Protein AF-A0A2W6DZN8-F1 (afdb_monomer)

Radius of gyration: 13.13 Å; Cα contacts (8 Å, |Δi|>4): 51; chains: 1; bounding box: 31×16×34 Å

Secondary structure (DSSP, 8-state):
-HHHHHHHHHHHTTSS-HHHHHHHHHHHHHHHHHHH-TTS--HHHHHHHHTTHHHHHHHHHHHHHHHT-

Foldseek 3Di:
DVVLVVLCVCCVVVLAPNVLSNLVSVVVVVVVCVPPVVVPDDPVVVVVNVVSVVSVVRNVVSNVVSVVD

Solvent-accessible surface area (backbone atoms only — not comparable to full-atom values): 3847 Å² total; per-residue (Å²): 116,68,65,30,54,54,37,41,47,35,19,77,68,64,50,34,55,54,71,44,15,55,50,41,23,53,53,63,47,48,55,53,47,66,70,76,36,64,93,74,62,55,65,66,64,52,52,60,56,63,75,45,52,66,46,51,52,53,42,51,54,33,46,53,56,55,72,74,111

Sequence (69 aa):
MERRVAVRALGAQRVVLPPTAEAEARAVGFRNVLIYEYIDVDDGRVRDNLEHLADFEAFVSQVVVWSAD

Mean predicted aligned error: 4.75 Å

Structure (mmCIF, N/CA/C/O backbone):
data_AF-A0A2W6DZN8-F1
#
_entry.id   AF-A0A2W6DZN8-F1
#
loop_
_atom_site.group_PDB
_atom_site.id
_atom_site.type_symbol
_atom_site.label_atom_id
_atom_site.label_alt_id
_atom_site.label_comp_id
_atom_site.label_asym_id
_atom_site.label_entity_id
_atom_site.label_seq_id
_atom_site.pdbx_PDB_ins_code
_atom_site.Cartn_x
_atom_site.Cartn_y
_atom_site.Cartn_z
_atom_site.occupancy
_atom_site.B_iso_or_equiv
_atom_site.auth_seq_id
_atom_site.auth_comp_id
_atom_site.auth_asym_id
_atom_site.auth_atom_id
_atom_site.pdbx_PDB_model_num
ATOM 1 N N . MET A 1 1 ? 12.287 7.548 -0.102 1.00 59.19 1 MET A N 1
ATOM 2 C CA . MET A 1 1 ? 12.519 6.809 1.162 1.00 59.19 1 MET A CA 1
ATOM 3 C C . MET A 1 1 ? 11.444 7.109 2.209 1.00 59.19 1 MET A C 1
ATOM 5 O O . MET A 1 1 ? 10.812 6.169 2.671 1.00 59.19 1 MET A O 1
ATOM 9 N N . GLU A 1 2 ? 11.161 8.382 2.510 1.00 81.12 2 GLU A N 1
ATOM 10 C CA . GLU A 1 2 ? 10.199 8.799 3.556 1.00 81.12 2 GLU A CA 1
ATOM 11 C C . GLU A 1 2 ? 8.789 8.203 3.430 1.00 81.12 2 GLU A C 1
ATOM 13 O O . GLU A 1 2 ? 8.244 7.713 4.412 1.00 81.12 2 GLU A O 1
ATOM 18 N N . ARG A 1 3 ? 8.210 8.161 2.222 1.00 83.25 3 ARG A N 1
ATOM 19 C CA . ARG A 1 3 ? 6.840 7.646 2.022 1.00 83.25 3 ARG A CA 1
ATOM 20 C C . ARG A 1 3 ? 6.667 6.180 2.436 1.00 83.25 3 ARG A C 1
ATOM 22 O O . ARG A 1 3 ? 5.640 5.837 3.000 1.00 83.25 3 ARG A O 1
ATOM 29 N N . ARG A 1 4 ? 7.682 5.328 2.234 1.00 90.00 4 ARG A N 1
ATOM 30 C CA . ARG A 1 4 ? 7.630 3.918 2.675 1.00 90.00 4 ARG A CA 1
ATOM 31 C C . ARG A 1 4 ? 7.565 3.807 4.196 1.00 90.00 4 ARG A C 1
ATOM 33 O O . ARG A 1 4 ? 6.846 2.971 4.728 1.00 90.00 4 ARG A O 1
ATOM 40 N N . VAL A 1 5 ? 8.338 4.648 4.881 1.00 91.62 5 VAL A N 1
ATOM 41 C CA . VAL A 1 5 ? 8.378 4.696 6.346 1.00 91.62 5 VAL A CA 1
ATOM 42 C C . VAL A 1 5 ? 7.042 5.194 6.886 1.00 91.62 5 VAL A C 1
ATOM 44 O O . VAL A 1 5 ? 6.503 4.582 7.801 1.00 91.62 5 VAL A O 1
ATOM 47 N N . ALA A 1 6 ? 6.478 6.237 6.272 1.00 92.38 6 ALA A N 1
ATOM 48 C CA . ALA A 1 6 ? 5.164 6.755 6.637 1.00 92.38 6 ALA A CA 1
ATOM 49 C C . ALA A 1 6 ? 4.068 5.685 6.506 1.00 92.38 6 ALA A C 1
ATOM 51 O O . ALA A 1 6 ? 3.328 5.460 7.456 1.00 92.38 6 ALA A O 1
ATOM 52 N N . VAL A 1 7 ? 4.013 4.960 5.382 1.00 92.12 7 VAL A N 1
ATOM 53 C CA . VAL A 1 7 ? 3.012 3.897 5.182 1.00 92.12 7 VAL A CA 1
ATOM 54 C C . VAL A 1 7 ? 3.180 2.762 6.200 1.00 92.12 7 VAL A C 1
ATOM 56 O O . VAL A 1 7 ? 2.199 2.313 6.787 1.00 92.12 7 VAL A O 1
ATOM 59 N N . ARG A 1 8 ? 4.413 2.340 6.505 1.00 94.62 8 ARG A N 1
ATOM 60 C CA . ARG A 1 8 ? 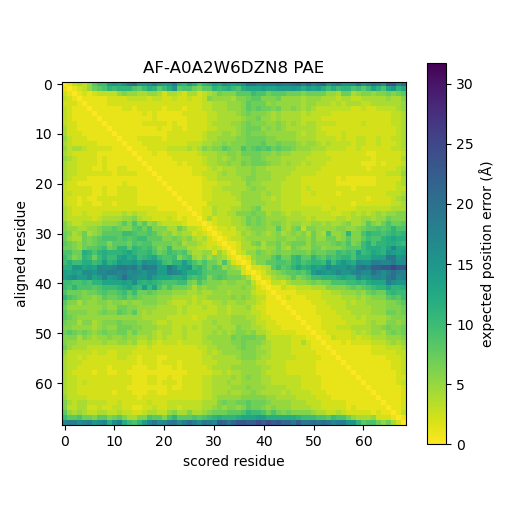4.658 1.337 7.559 1.00 94.62 8 ARG A CA 1
ATOM 61 C C . ARG A 1 8 ? 4.246 1.821 8.949 1.00 94.62 8 ARG A C 1
ATOM 63 O O . ARG A 1 8 ? 3.751 1.027 9.747 1.00 94.62 8 ARG A O 1
ATOM 70 N N . ALA A 1 9 ? 4.413 3.112 9.237 1.00 95.00 9 ALA A N 1
ATOM 71 C CA . ALA A 1 9 ? 3.980 3.696 10.502 1.00 95.00 9 ALA A CA 1
ATOM 72 C C . ALA A 1 9 ? 2.453 3.622 10.682 1.00 95.00 9 ALA A C 1
ATOM 74 O O . ALA A 1 9 ? 2.002 3.390 11.801 1.00 95.00 9 ALA A O 1
ATOM 75 N N . LEU A 1 10 ? 1.667 3.715 9.601 1.00 93.75 10 LEU A N 1
ATOM 76 C CA . LEU A 1 10 ? 0.211 3.513 9.654 1.00 93.75 10 LEU A CA 1
ATOM 77 C C . LEU A 1 10 ? -0.154 2.097 10.124 1.00 93.75 10 LEU A C 1
ATOM 79 O O . LEU A 1 10 ? -1.063 1.933 10.936 1.00 93.75 10 LEU A O 1
ATOM 83 N N . GLY A 1 11 ? 0.597 1.082 9.682 1.00 94.69 11 GLY A N 1
ATOM 84 C CA . GLY A 1 11 ? 0.446 -0.293 10.166 1.00 94.69 11 GLY A CA 1
ATOM 85 C C . GLY A 1 11 ? 0.791 -0.440 11.651 1.00 94.69 11 GLY A C 1
ATOM 86 O O . GLY A 1 11 ? 0.061 -1.075 12.410 1.00 94.69 11 GLY A O 1
ATOM 87 N N . ALA A 1 12 ? 1.876 0.202 12.095 1.00 95.06 12 ALA A N 1
ATOM 88 C CA . ALA A 1 12 ? 2.276 0.202 13.504 1.00 95.06 12 ALA A CA 1
ATOM 89 C C . ALA A 1 12 ? 1.248 0.901 14.415 1.00 95.06 12 ALA A C 1
ATOM 91 O O . ALA A 1 12 ? 1.050 0.487 15.556 1.00 95.06 12 ALA A O 1
ATOM 92 N N . GLN A 1 13 ? 0.570 1.930 13.901 1.00 95.00 13 GLN A N 1
ATOM 93 C CA . GLN A 1 13 ? -0.479 2.675 14.601 1.00 95.00 13 GLN A CA 1
ATOM 94 C C . GLN A 1 13 ? -1.876 2.050 14.460 1.00 95.00 13 GLN A C 1
ATOM 96 O O . GLN A 1 13 ? -2.835 2.602 14.989 1.00 95.00 13 GLN A O 1
ATOM 101 N N . ARG A 1 14 ? -1.999 0.893 13.789 1.00 94.00 14 ARG A N 1
ATOM 102 C CA . ARG A 1 14 ? -3.272 0.192 13.528 1.00 94.00 14 ARG A CA 1
ATOM 103 C C . ARG A 1 14 ? -4.298 1.013 12.737 1.00 94.00 14 ARG A C 1
ATOM 105 O O . ARG A 1 14 ? -5.483 0.712 12.794 1.00 94.00 14 ARG A O 1
ATOM 112 N N . VAL A 1 15 ? -3.840 2.006 11.976 1.00 95.81 15 VAL A N 1
ATOM 113 C CA . VAL A 1 15 ? -4.674 2.730 11.001 1.00 95.81 15 VAL A CA 1
ATOM 114 C C . VAL A 1 15 ? -5.028 1.808 9.832 1.00 95.81 15 VAL A C 1
ATOM 116 O O . VAL A 1 15 ? -6.138 1.830 9.318 1.00 95.81 15 VAL A O 1
ATOM 119 N N . VAL A 1 16 ? -4.077 0.959 9.439 1.00 96.62 16 VAL A N 1
ATOM 120 C CA . VAL A 1 16 ? -4.260 -0.117 8.461 1.00 96.62 16 VAL A CA 1
ATOM 121 C C . VAL A 1 16 ? -3.651 -1.410 9.005 1.00 96.62 16 VAL A C 1
ATOM 123 O O . VAL A 1 16 ? -2.833 -1.396 9.929 1.00 96.62 16 VAL A O 1
ATOM 126 N N . LEU A 1 17 ? -4.020 -2.548 8.427 1.00 96.44 17 LEU A N 1
ATOM 127 C CA .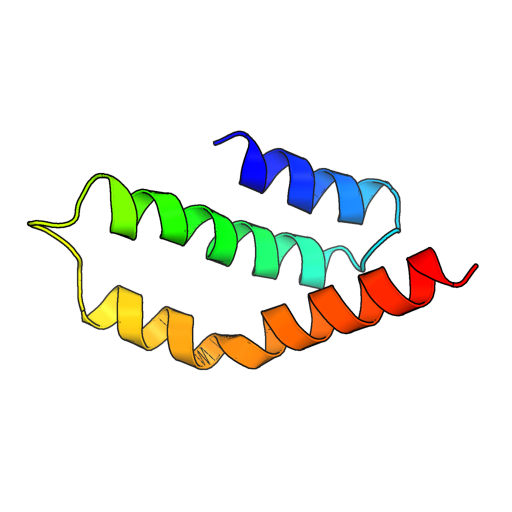 LEU A 1 17 ? -3.447 -3.844 8.755 1.00 96.44 17 LEU A CA 1
ATOM 128 C C . LEU A 1 17 ? -1.962 -3.892 8.343 1.00 96.44 17 LEU A C 1
ATOM 130 O O . LEU A 1 17 ? -1.608 -3.409 7.263 1.00 96.44 17 LEU A O 1
ATOM 134 N N . PRO A 1 18 ? -1.076 -4.524 9.140 1.00 95.12 18 PRO A N 1
ATOM 135 C CA . PRO A 1 18 ? 0.349 -4.607 8.815 1.00 95.12 18 PRO A CA 1
ATOM 136 C C . PRO A 1 18 ? 0.672 -5.184 7.420 1.00 95.12 18 PRO A C 1
ATOM 138 O O . PRO A 1 18 ? 1.539 -4.622 6.751 1.00 95.12 18 PRO A O 1
ATOM 141 N N . PRO A 1 19 ? -0.017 -6.233 6.918 1.00 94.25 19 PRO A N 1
ATOM 142 C CA . PRO A 1 19 ? 0.204 -6.725 5.555 1.00 94.25 19 PRO A CA 1
ATOM 143 C C . PRO A 1 19 ? -0.154 -5.694 4.477 1.00 94.25 19 PRO A C 1
ATOM 145 O O . PRO A 1 19 ? 0.578 -5.555 3.499 1.00 94.25 19 PRO A O 1
ATOM 148 N N . THR A 1 20 ? -1.233 -4.932 4.683 1.00 95.00 20 THR A N 1
ATOM 149 C CA . THR A 1 20 ? -1.672 -3.861 3.777 1.00 95.00 20 THR A CA 1
ATOM 150 C C . THR A 1 20 ? -0.670 -2.705 3.767 1.00 95.00 20 THR A C 1
ATOM 152 O O . THR A 1 20 ? -0.299 -2.225 2.700 1.00 95.00 20 THR A O 1
ATOM 155 N N . ALA A 1 21 ? -0.147 -2.312 4.934 1.00 95.00 21 ALA A N 1
ATOM 156 C CA . ALA A 1 21 ? 0.924 -1.317 5.020 1.00 95.00 21 ALA A CA 1
ATOM 157 C C . ALA A 1 21 ? 2.193 -1.762 4.276 1.00 95.00 21 ALA A C 1
ATOM 159 O O . ALA A 1 21 ? 2.828 -0.963 3.591 1.00 95.00 21 ALA A O 1
ATOM 160 N N . GLU A 1 22 ? 2.584 -3.032 4.395 1.00 93.69 22 GLU A N 1
ATOM 161 C CA . GLU A 1 22 ? 3.788 -3.525 3.724 1.00 93.69 22 GLU A CA 1
ATOM 162 C C . GLU A 1 22 ? 3.602 -3.629 2.204 1.00 93.69 22 GLU A C 1
ATOM 164 O O . GLU A 1 22 ? 4.540 -3.348 1.456 1.00 93.69 22 GLU A O 1
ATOM 169 N N . ALA A 1 23 ? 2.403 -3.989 1.739 1.00 91.62 23 ALA A N 1
ATOM 170 C CA . ALA A 1 23 ? 2.059 -3.981 0.320 1.00 91.62 23 ALA A CA 1
ATOM 171 C C . ALA A 1 23 ? 2.114 -2.567 -0.274 1.00 91.62 23 ALA A C 1
ATOM 173 O O . ALA A 1 23 ? 2.868 -2.319 -1.220 1.00 91.62 23 ALA A O 1
ATOM 174 N N . GLU A 1 24 ? 1.442 -1.610 0.362 1.00 92.69 24 GLU A N 1
ATOM 175 C CA . GLU A 1 24 ? 1.408 -0.224 -0.101 1.00 92.69 24 GLU A CA 1
ATOM 176 C C . GLU A 1 24 ? 2.796 0.445 -0.019 1.00 92.69 24 GLU A C 1
ATOM 178 O O . GLU A 1 24 ? 3.193 1.212 -0.899 1.00 92.69 24 GLU A O 1
ATOM 183 N N . ALA A 1 25 ? 3.623 0.092 0.974 1.00 91.81 25 ALA A N 1
ATOM 184 C CA . ALA A 1 25 ? 5.003 0.572 1.074 1.00 91.81 25 ALA A CA 1
ATOM 185 C C . ALA A 1 25 ? 5.872 0.154 -0.133 1.00 91.81 25 ALA A C 1
ATOM 187 O O . ALA A 1 25 ? 6.793 0.887 -0.526 1.00 91.81 25 ALA A O 1
ATOM 188 N N . ARG A 1 26 ? 5.601 -1.003 -0.753 1.00 87.44 26 ARG A N 1
ATOM 189 C CA . ARG A 1 26 ? 6.274 -1.404 -2.000 1.00 87.44 26 ARG A CA 1
ATOM 190 C C . ARG A 1 26 ? 5.831 -0.506 -3.157 1.00 87.44 26 ARG A C 1
ATOM 192 O O . ARG A 1 26 ? 6.705 0.064 -3.822 1.00 87.44 26 ARG A O 1
ATOM 199 N N . ALA A 1 27 ? 4.523 -0.285 -3.296 1.00 85.69 27 ALA A N 1
ATOM 200 C CA . ALA A 1 27 ? 3.913 0.532 -4.346 1.00 85.69 27 ALA A CA 1
ATOM 201 C C . ALA A 1 27 ? 4.354 2.010 -4.298 1.00 85.69 27 ALA A C 1
ATOM 203 O O . ALA A 1 27 ? 4.905 2.528 -5.272 1.00 85.69 27 ALA A O 1
ATOM 204 N N . VAL A 1 28 ? 4.270 2.695 -3.149 1.00 84.75 28 VAL A N 1
ATOM 205 C CA . VAL A 1 28 ? 4.739 4.101 -3.027 1.00 84.75 28 VAL A CA 1
ATOM 206 C C . VAL A 1 28 ? 6.247 4.252 -3.239 1.00 84.75 28 VAL A C 1
ATOM 208 O O . VAL A 1 28 ? 6.767 5.334 -3.525 1.00 84.75 28 VAL A O 1
ATOM 211 N N . GLY A 1 29 ? 6.977 3.152 -3.081 1.00 78.94 29 GLY A N 1
ATOM 212 C CA . GLY A 1 29 ? 8.379 3.043 -3.427 1.00 78.94 29 GLY A CA 1
ATOM 213 C C . GLY A 1 29 ? 8.650 3.092 -4.925 1.00 78.94 29 GLY A C 1
ATOM 214 O O . GLY A 1 29 ? 9.646 3.691 -5.334 1.00 78.94 29 GLY A O 1
ATOM 215 N N . PHE A 1 30 ? 7.764 2.482 -5.711 1.00 80.00 30 PHE A N 1
ATOM 216 C CA . PHE A 1 30 ? 7.846 2.408 -7.165 1.00 80.00 30 PHE A CA 1
ATOM 217 C C . PHE A 1 30 ? 7.695 3.780 -7.829 1.00 80.00 30 PHE A C 1
ATOM 219 O O . PHE A 1 30 ? 8.403 4.071 -8.786 1.00 80.00 30 PHE A O 1
ATOM 226 N N . ARG A 1 31 ? 6.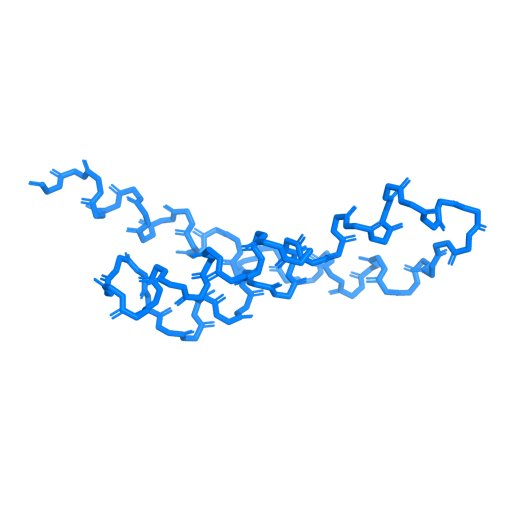915 4.697 -7.235 1.00 75.81 31 ARG A N 1
ATOM 227 C CA . ARG A 1 31 ? 6.856 6.108 -7.668 1.00 75.81 31 ARG A CA 1
ATOM 228 C C . ARG A 1 31 ? 8.242 6.750 -7.827 1.00 75.81 31 ARG A C 1
ATOM 230 O O . ARG A 1 31 ? 8.422 7.586 -8.703 1.00 75.81 31 ARG A O 1
ATOM 237 N N . ASN A 1 32 ? 9.215 6.403 -6.979 1.00 71.12 32 ASN A N 1
ATOM 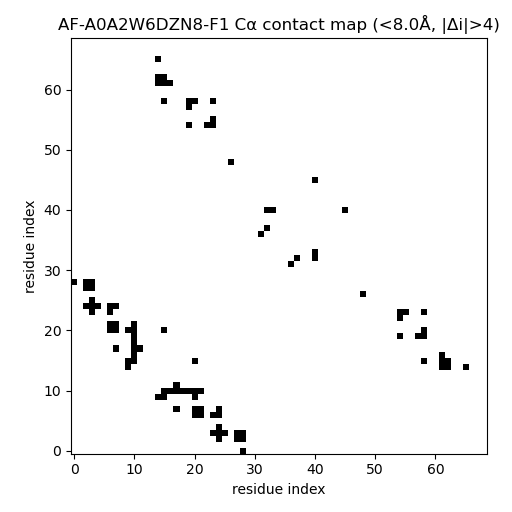238 C CA . ASN A 1 32 ? 10.560 6.982 -7.094 1.00 71.12 32 ASN A CA 1
ATOM 239 C C . ASN A 1 32 ? 11.293 6.475 -8.345 1.00 71.12 32 ASN A C 1
ATOM 241 O O . ASN A 1 32 ? 12.008 7.255 -8.959 1.00 71.12 32 ASN A O 1
ATOM 245 N N . VAL A 1 33 ? 11.064 5.221 -8.743 1.00 70.50 33 VAL A N 1
ATOM 246 C CA . VAL A 1 33 ? 11.609 4.641 -9.982 1.00 70.50 33 VAL A CA 1
ATOM 247 C C . VAL A 1 33 ? 11.024 5.376 -11.186 1.00 70.50 33 VAL A C 1
ATOM 249 O O . VAL A 1 33 ? 11.762 5.890 -12.015 1.00 70.50 33 VAL A O 1
ATOM 252 N N . LEU A 1 34 ? 9.700 5.555 -11.213 1.00 75.25 34 LEU A N 1
ATOM 253 C CA . LEU A 1 34 ? 9.018 6.247 -12.313 1.00 75.25 34 LEU A CA 1
ATOM 254 C C . LEU A 1 34 ? 9.434 7.720 -12.484 1.00 75.25 34 LEU A C 1
ATOM 256 O O . LEU A 1 34 ? 9.321 8.259 -13.578 1.00 75.25 34 LEU A O 1
ATOM 260 N N . ILE A 1 35 ? 9.879 8.390 -11.416 1.00 73.44 35 ILE A N 1
ATOM 261 C CA . ILE A 1 35 ? 10.221 9.823 -11.450 1.00 73.44 35 ILE A CA 1
ATOM 262 C C . ILE A 1 35 ? 11.707 10.065 -11.709 1.00 73.44 35 ILE A C 1
ATOM 264 O O . ILE A 1 35 ? 12.047 11.014 -12.411 1.00 73.44 35 ILE A O 1
ATOM 268 N N . TYR A 1 36 ? 12.592 9.256 -11.124 1.00 68.00 36 TYR A N 1
ATOM 269 C CA . TYR A 1 36 ? 14.035 9.503 -11.187 1.00 68.00 36 TYR A CA 1
ATOM 270 C C . TYR A 1 36 ? 14.756 8.655 -12.235 1.00 68.00 36 TYR A C 1
ATOM 272 O O . TYR A 1 36 ? 15.797 9.078 -12.724 1.00 68.00 36 TYR A O 1
ATOM 280 N N . GLU A 1 37 ? 14.200 7.505 -12.611 1.00 67.25 37 GLU A N 1
ATOM 281 C CA . GLU A 1 37 ? 14.849 6.528 -13.493 1.00 67.25 37 GLU A CA 1
ATOM 282 C C . GLU A 1 37 ? 14.104 6.405 -14.833 1.00 67.25 37 GLU A C 1
ATOM 284 O O . GLU A 1 37 ? 14.182 5.376 -15.482 1.00 67.25 37 GLU A O 1
ATOM 289 N N . TYR A 1 38 ? 13.378 7.446 -15.271 1.00 64.69 38 TYR A N 1
ATOM 290 C CA . TYR A 1 38 ? 12.447 7.391 -16.416 1.00 64.69 38 TYR A CA 1
ATOM 291 C C . TYR A 1 38 ? 13.059 6.925 -17.757 1.00 64.69 38 TYR A C 1
ATOM 293 O O . TYR A 1 38 ? 12.311 6.510 -18.637 1.00 64.69 38 TYR A O 1
ATOM 301 N N . ILE A 1 39 ? 14.387 6.993 -17.927 1.00 70.19 39 ILE A N 1
ATOM 302 C CA . ILE A 1 39 ? 15.106 6.470 -19.107 1.00 70.19 39 ILE A CA 1
ATOM 303 C C . ILE A 1 39 ? 15.309 4.946 -19.028 1.00 70.19 39 ILE A C 1
ATOM 305 O O . ILE A 1 39 ? 15.315 4.286 -20.061 1.00 70.19 39 ILE A O 1
ATOM 309 N N . ASP A 1 40 ? 15.409 4.396 -17.817 1.00 74.81 40 ASP A N 1
ATOM 310 C CA . ASP A 1 40 ? 15.728 2.992 -17.530 1.00 74.81 40 ASP A CA 1
ATOM 311 C C . ASP A 1 40 ? 14.569 2.280 -16.806 1.00 74.81 40 ASP A C 1
ATOM 313 O O . ASP A 1 40 ? 14.772 1.316 -16.062 1.00 74.81 40 ASP A O 1
ATOM 317 N N . VAL A 1 41 ? 13.334 2.765 -16.979 1.00 76.44 41 VAL A N 1
ATOM 318 C CA . VAL A 1 41 ? 12.161 2.112 -16.389 1.00 76.44 41 VAL A CA 1
ATOM 319 C C . VAL A 1 41 ? 12.003 0.725 -17.000 1.00 76.44 41 VAL A C 1
ATOM 321 O O . VAL A 1 41 ? 11.801 0.562 -18.198 1.00 76.44 41 VAL A O 1
ATOM 324 N N . ASP A 1 42 ? 12.061 -0.280 -16.135 1.00 81.69 42 ASP A N 1
ATOM 325 C CA . ASP A 1 42 ? 11.759 -1.664 -16.473 1.00 81.69 42 ASP A CA 1
ATOM 326 C C . ASP A 1 42 ? 10.239 -1.845 -16.644 1.00 81.69 42 ASP A C 1
ATOM 328 O O . ASP A 1 42 ? 9.485 -1.875 -15.665 1.00 81.69 42 ASP A O 1
ATOM 332 N N . ASP A 1 43 ? 9.791 -1.978 -17.894 1.00 81.88 43 ASP A N 1
ATOM 333 C CA . ASP A 1 43 ? 8.389 -2.216 -18.263 1.00 81.88 43 ASP A CA 1
ATOM 334 C C . ASP A 1 43 ? 7.795 -3.481 -17.622 1.00 81.88 43 ASP A C 1
ATOM 336 O O . ASP A 1 43 ? 6.594 -3.530 -17.340 1.00 81.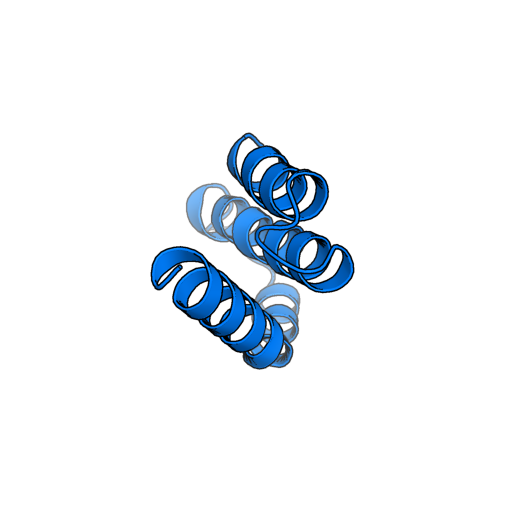88 43 ASP A O 1
ATOM 340 N N . GLY A 1 44 ? 8.613 -4.512 -17.382 1.00 83.88 44 GLY A N 1
ATOM 341 C CA . GLY A 1 44 ? 8.189 -5.719 -16.673 1.00 83.88 44 GLY A CA 1
ATOM 342 C C . GLY A 1 44 ? 7.819 -5.384 -15.236 1.00 83.88 44 GLY A C 1
ATOM 343 O O . GLY A 1 44 ? 6.711 -5.665 -14.789 1.00 83.88 44 GLY A O 1
ATOM 344 N N . ARG A 1 45 ? 8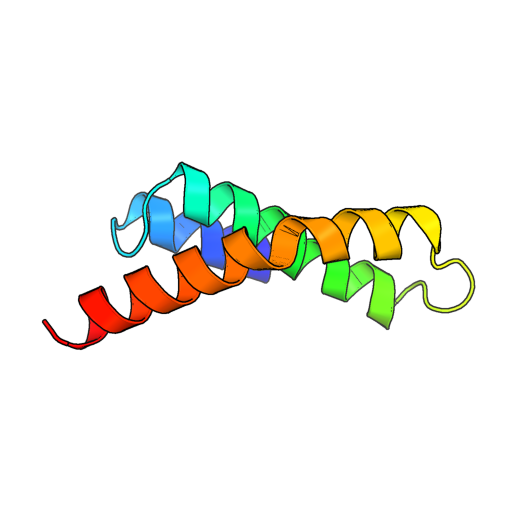.687 -4.636 -14.556 1.00 81.06 45 ARG A N 1
ATOM 345 C CA . ARG A 1 45 ? 8.437 -4.155 -13.193 1.00 81.06 45 ARG A CA 1
ATOM 346 C C . ARG A 1 45 ? 7.244 -3.197 -13.101 1.00 81.06 45 ARG A C 1
ATOM 348 O O . ARG A 1 45 ? 6.580 -3.154 -12.063 1.00 81.06 45 ARG A O 1
ATOM 355 N N . VAL A 1 46 ? 6.961 -2.414 -14.147 1.00 83.50 46 VAL A N 1
ATOM 356 C CA . VAL A 1 46 ? 5.719 -1.620 -14.234 1.00 83.50 46 VAL A CA 1
ATOM 357 C C . VAL A 1 46 ? 4.511 -2.549 -14.282 1.00 83.50 46 VAL A C 1
ATOM 359 O O . VAL A 1 46 ? 3.593 -2.380 -13.481 1.00 83.50 46 VAL A O 1
ATOM 362 N N . ARG A 1 47 ? 4.520 -3.530 -15.192 1.00 84.75 47 ARG A N 1
ATOM 363 C CA . ARG A 1 47 ? 3.413 -4.474 -15.377 1.00 84.75 47 ARG A CA 1
ATOM 364 C C . ARG A 1 47 ? 3.124 -5.265 -14.105 1.00 84.75 47 ARG A C 1
ATOM 366 O O . ARG A 1 47 ? 1.974 -5.291 -13.688 1.00 84.75 47 ARG A O 1
ATOM 373 N N . ASP A 1 48 ? 4.153 -5.795 -13.454 1.00 85.50 48 ASP A N 1
ATOM 374 C CA . ASP A 1 48 ? 4.009 -6.556 -12.210 1.00 85.50 48 ASP A CA 1
ATOM 375 C C . ASP A 1 48 ? 3.351 -5.708 -11.106 1.00 85.50 48 ASP A C 1
ATOM 377 O O . ASP A 1 48 ? 2.480 -6.176 -10.381 1.00 85.50 48 ASP A O 1
ATOM 381 N N . ASN A 1 49 ? 3.693 -4.416 -10.999 1.00 84.38 49 ASN A N 1
ATOM 382 C CA . ASN A 1 49 ? 3.038 -3.532 -10.026 1.00 84.38 49 ASN A CA 1
ATOM 383 C C . ASN A 1 49 ? 1.564 -3.249 -10.359 1.00 84.38 49 ASN A C 1
ATOM 385 O O . ASN A 1 49 ? 0.780 -3.008 -9.441 1.00 84.38 49 ASN A O 1
ATOM 389 N N . LEU A 1 50 ? 1.168 -3.277 -11.637 1.00 86.50 50 LEU A N 1
ATOM 390 C CA . LEU A 1 50 ? -0.234 -3.103 -12.038 1.00 86.50 50 LEU A CA 1
ATOM 391 C C . LEU A 1 50 ? -1.107 -4.310 -11.665 1.00 86.50 50 LEU A C 1
ATOM 393 O O . LEU A 1 50 ? -2.317 -4.156 -11.514 1.00 86.50 50 LEU A O 1
ATOM 397 N N . GLU A 1 51 ? -0.525 -5.491 -11.456 1.00 89.62 51 GLU A N 1
ATOM 398 C CA . GLU A 1 51 ? -1.261 -6.669 -10.972 1.00 89.62 51 GLU A CA 1
ATOM 399 C C . GLU A 1 51 ? -1.662 -6.549 -9.491 1.00 89.62 51 GLU A C 1
ATOM 401 O O . GLU A 1 51 ? -2.532 -7.278 -9.014 1.00 89.62 51 GLU A O 1
ATOM 406 N N . HIS A 1 52 ? -1.084 -5.588 -8.764 1.00 87.88 52 HIS A N 1
ATOM 407 C CA . HIS A 1 52 ? -1.299 -5.380 -7.332 1.00 87.88 52 HIS A CA 1
ATOM 408 C C . HIS A 1 52 ? -2.214 -4.189 -7.002 1.00 87.88 52 HIS A C 1
ATOM 410 O O . HIS A 1 52 ? -2.236 -3.723 -5.865 1.00 87.88 52 HIS A O 1
ATOM 416 N N . LEU A 1 53 ? -3.012 -3.692 -7.957 1.00 89.31 53 LEU A N 1
ATOM 417 C CA . LEU A 1 53 ? -3.926 -2.560 -7.715 1.00 89.31 53 LEU A CA 1
ATOM 418 C C . LEU A 1 53 ? -4.947 -2.821 -6.592 1.00 89.31 53 LEU A C 1
ATOM 420 O O . LEU A 1 53 ? -5.328 -1.890 -5.885 1.00 89.31 53 LEU A O 1
ATOM 424 N N . ALA A 1 54 ? -5.331 -4.079 -6.369 1.00 92.94 54 ALA A N 1
ATOM 425 C CA . ALA A 1 54 ? -6.221 -4.457 -5.271 1.00 92.94 54 ALA A CA 1
ATOM 426 C C . ALA A 1 54 ? -5.628 -4.156 -3.876 1.00 92.94 54 ALA A C 1
ATOM 428 O O . ALA A 1 54 ? -6.374 -3.867 -2.940 1.00 92.94 54 ALA A O 1
ATOM 429 N N . ASP A 1 55 ? -4.298 -4.169 -3.727 1.00 92.44 55 ASP A N 1
ATOM 430 C CA . ASP A 1 55 ? -3.642 -3.818 -2.460 1.00 92.44 55 ASP A CA 1
ATOM 431 C C . ASP A 1 55 ? -3.846 -2.330 -2.129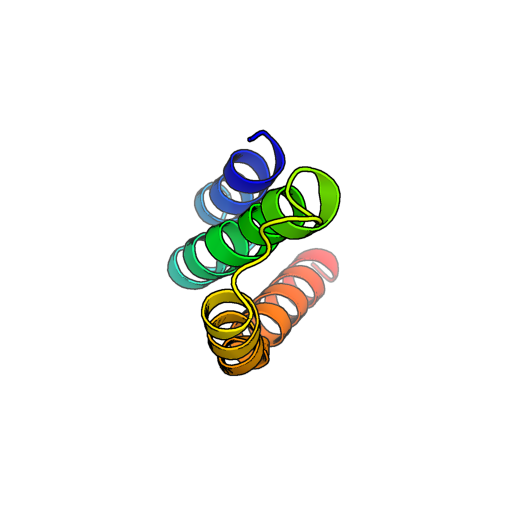 1.00 92.44 55 ASP A C 1
ATOM 433 O O . ASP A 1 55 ? -4.081 -1.975 -0.969 1.00 92.44 55 ASP A O 1
ATOM 437 N N . PHE A 1 56 ? -3.830 -1.469 -3.154 1.00 91.69 56 PHE A N 1
ATOM 438 C CA . PHE A 1 56 ? -4.117 -0.042 -3.008 1.00 91.69 56 PHE A CA 1
ATOM 439 C C . PHE A 1 56 ? -5.584 0.196 -2.629 1.00 91.69 56 PHE A C 1
ATOM 441 O O . PHE A 1 56 ? -5.872 0.985 -1.728 1.00 91.69 56 PHE A O 1
ATOM 448 N N . GLU A 1 57 ? -6.522 -0.522 -3.250 1.00 94.94 57 GLU A N 1
ATOM 449 C CA . GLU A 1 57 ? -7.943 -0.448 -2.884 1.00 94.94 57 GLU A CA 1
ATOM 450 C C . GLU A 1 57 ? -8.176 -0.864 -1.424 1.00 94.94 57 GLU A C 1
ATOM 452 O O . GLU A 1 57 ? -8.888 -0.179 -0.683 1.00 94.94 57 GLU A O 1
ATOM 457 N N . ALA A 1 58 ? -7.520 -1.938 -0.973 1.00 95.50 58 ALA A N 1
ATOM 458 C CA . ALA A 1 58 ? -7.582 -2.385 0.415 1.00 95.50 58 ALA A CA 1
ATOM 459 C C . ALA A 1 58 ? -7.004 -1.343 1.386 1.00 95.50 58 ALA A C 1
ATOM 461 O O . ALA A 1 58 ? -7.578 -1.112 2.454 1.00 95.50 58 ALA A O 1
ATOM 462 N N . PHE A 1 59 ? -5.896 -0.694 1.019 1.00 95.44 59 PHE A N 1
ATOM 463 C CA . PHE A 1 59 ? -5.322 0.404 1.794 1.00 95.44 59 PHE A CA 1
ATOM 464 C C . PHE A 1 59 ? -6.301 1.579 1.919 1.00 95.44 59 PHE A C 1
ATOM 466 O O . PHE A 1 59 ? -6.595 2.013 3.035 1.00 95.44 59 PHE A O 1
ATOM 473 N N . VAL A 1 60 ? -6.857 2.055 0.798 1.00 95.56 60 VAL A N 1
ATOM 474 C CA . VAL A 1 60 ? -7.828 3.162 0.778 1.00 95.56 60 VAL A CA 1
ATOM 475 C C . VAL A 1 60 ? -9.053 2.826 1.622 1.00 95.56 60 VAL A C 1
ATOM 477 O O . VAL A 1 60 ? -9.461 3.639 2.449 1.00 95.56 60 VAL A O 1
ATOM 480 N N . SER A 1 61 ? -9.607 1.620 1.473 1.00 97.19 61 SER A N 1
ATOM 481 C CA . SER A 1 61 ? -10.770 1.188 2.250 1.00 97.19 61 SER A CA 1
ATOM 482 C C . SER A 1 61 ? -10.513 1.243 3.757 1.00 97.19 61 SER A C 1
ATOM 484 O O . SER A 1 61 ? -11.390 1.677 4.499 1.00 97.19 61 SER A O 1
ATOM 486 N N . GLN A 1 62 ? -9.337 0.817 4.222 1.00 96.75 62 GLN A N 1
ATOM 487 C CA . GLN A 1 62 ? -9.007 0.818 5.651 1.00 96.75 62 GLN A CA 1
ATOM 488 C C . GLN A 1 62 ? -8.795 2.236 6.192 1.00 96.75 62 GLN A C 1
ATOM 490 O O . GLN A 1 62 ? -9.284 2.552 7.274 1.00 96.75 62 GLN A O 1
ATOM 495 N N . VAL A 1 63 ? -8.142 3.113 5.422 1.00 95.38 63 VAL A N 1
ATOM 496 C CA . VAL A 1 63 ? -7.979 4.527 5.794 1.00 95.38 63 VAL A CA 1
ATOM 497 C C . VAL A 1 63 ? -9.329 5.241 5.868 1.00 95.38 63 VAL A C 1
ATOM 499 O O . VAL A 1 63 ? -9.554 6.002 6.805 1.00 95.38 63 VAL A O 1
ATOM 502 N N . VAL A 1 64 ? -10.234 4.986 4.916 1.00 96.75 64 VAL A N 1
ATOM 503 C CA . VAL A 1 64 ? -11.587 5.566 4.919 1.00 96.75 64 VAL A CA 1
ATOM 504 C C . VAL A 1 64 ? -12.346 5.153 6.175 1.00 96.75 64 VAL A C 1
ATOM 506 O O . VAL A 1 64 ? -12.901 6.020 6.845 1.00 96.75 64 VAL A O 1
ATOM 509 N N . VAL A 1 65 ? -12.326 3.859 6.515 1.00 95.69 65 VAL A N 1
ATOM 510 C CA . VAL A 1 65 ? -12.957 3.345 7.740 1.00 95.69 65 VAL A CA 1
ATOM 511 C C . VAL A 1 65 ? -12.375 4.030 8.975 1.00 95.69 65 VAL A C 1
ATOM 513 O O . VAL A 1 65 ? -13.132 4.583 9.760 1.00 95.69 65 VAL A O 1
ATOM 516 N N . TRP A 1 66 ? -11.046 4.078 9.103 1.00 95.25 66 TRP A N 1
ATOM 517 C CA . TRP A 1 66 ? -10.384 4.738 10.232 1.00 95.25 66 TRP A CA 1
ATOM 518 C C . TRP A 1 66 ? -10.716 6.234 10.339 1.00 95.25 66 TRP A C 1
ATOM 520 O O . TRP A 1 66 ? -10.843 6.753 11.438 1.00 95.25 66 TRP A O 1
ATOM 530 N N . SER A 1 67 ? -10.853 6.942 9.213 1.00 92.44 67 SER A N 1
ATOM 531 C CA . SER A 1 67 ? -11.137 8.386 9.201 1.00 92.44 67 SER A CA 1
ATOM 532 C C . SER A 1 67 ? -12.586 8.755 9.536 1.00 92.44 67 SER A C 1
ATOM 534 O O . SER A 1 67 ? -12.888 9.937 9.701 1.00 92.44 67 SER A O 1
ATOM 536 N N . ALA A 1 68 ? -13.479 7.765 9.552 1.00 89.81 68 ALA A N 1
ATOM 537 C CA . ALA A 1 68 ? -14.891 7.937 9.873 1.00 89.81 68 ALA A CA 1
ATOM 538 C C . ALA A 1 68 ? -15.205 7.697 11.363 1.00 89.81 68 ALA A C 1
ATOM 540 O O . ALA A 1 68 ? -16.326 8.000 11.779 1.00 89.81 68 ALA A O 1
ATOM 541 N N . ASP A 1 69 ? -14.235 7.180 12.128 1.00 59.56 69 ASP A N 1
ATOM 542 C CA . ASP A 1 69 ? -14.261 7.037 13.593 1.00 59.56 69 ASP A CA 1
ATOM 543 C C . ASP A 1 69 ? -13.743 8.310 14.296 1.00 59.56 69 ASP A C 1
ATOM 545 O O . ASP A 1 69 ? -14.287 8.651 15.375 1.00 59.56 69 ASP A O 1
#

pLDDT: mean 86.83, std 9.8, range [59.19, 97.19]

Nearest PDB structures (foldseek):
  7ae8-assembly2_D  TM=9.471E-01  e=2.101E-01  Aphanizomenon flos-aquae 2012/KM1/D3
  7ae2-assembly1_A-2  TM=9.324E-01  e=2.671E-01  Aphanizomenon flos-aquae 2012/KM1/D3

=== Feature glossary ===
Legend for the data blocks above and below:

— What the protein is —

Sequence gives the chain of amino acids in standard one-letter code (A=alanine, C=cysteine, …, Y=tyrosine), read N→C. It is the only feature that is directly encoded by the gene; all structural features are derived from the folded form of this sequence.

The annotation block draws on four external resources. InterPro: which protein families and domains the sequence belongs to. GO: standardized terms for what the protein does, what process it participates in, and where in the cell it acts. CATH: which structural fold it has in the CATH hierarchy. Organism: the species of origin.

— Where its atoms are —

Atomic coordinates in PDBx/mmCIF format — the same representation the Protein Data Bank distributes. Each line of the _atom_site loop places one backbone atom in Cartesian space (units: ångströms, origin: arbitrary).

Six rendered views show the 3D structure from the faces of a cube — i.e. along ±x, ±y, ±z. Rendering representation is drawn randomly per protein from cartoon (secondary-structure ribbons), sticks (backbone bonds), or molecular surface; coloring is either N→C rainbow (blue at the N-terminus through red at the C-terminus) or one color per chain.

— Local backbone conformation —

DSSP 8-state secondary structure assigns each residue one of H (α-helix), G (3₁₀-helix), I (π-helix), E (extended β-strand), B (isolated β-bridge), T (hydrogen-bonded turn), S (bend), or '-' (coil). The assignment is computed from backbone hydrogen-bond geometry via the Kabsch–Sander algorithm.

P-SEA three-state annotation labels each residue as helix, strand, or coil based purely on the geometry of the Cα trace. It serves as a fallback when the full backbone (and thus DSSP) is unavailable.

φ (phi) and ψ (psi) are the two rotatable backbone dihedrals per residue: φ is the C(i-1)–N–Cα–C torsion, ψ is the N–Cα–C–N(i+1) torsion, both in degrees on (−180°, 180°]. α-helical residues cluster near (−60°, −45°); β-strand residues near (−120°, +130°). A Ramachandran plot is simply a scatter of (φ, ψ) for every residue.

— Global shape and packing —

Radius of gyration (Rg) is the root-mean-square distance of Cα atoms from their centroid — a single number for overall size and compactness. A globular domain of N residues has Rg ≈ 2.2·N^0.38 Å; an extended or disordered chain has a much larger Rg. The Cα contact count is the number of residue pairs whose Cα atoms are within 8 Å and are more than four positions apart in sequence — a standard proxy for tertiary packing density. The bounding box is the smallest axis-aligned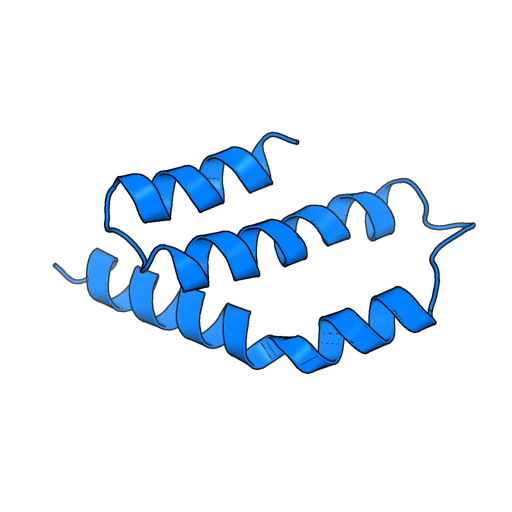 box enclosing all Cα atoms.

Accessible surface area quantifies burial. A residue with SASA near zero is packed into the hydrophobic core; one with SASA >100 Å² sits on the surface. Computed here via the Shrake–Rupley numerical algorithm with a 1.4 Å probe.

The contact map is a binary N×N matrix image: pixel (i, j) is dark where Cα_i and Cα_j are within 8 Å and |i−j|>4. Because the |i−j|>4 filter removes local helical contacts, off-diagonal stripes parallel to the main diagonal indicate parallel β-sheets; stripes perpendicular to it indicate antiparallel β-sheets. The Ramachandran plot scatters every residue's (φ, ψ) pair against the sterically allowed regions. The PAE heatmap renders the predicted-aligned-error matrix.

— Structural neighborhood —

A 3Di character summarizes, for each residue, the relative orientation of the Cα frame of its nearest spatial neighbor. Because it encodes fold topology rather than chemistry, 3Di alignments detect remote structural similarity that sequence alignment misses.

Structural nearest neighbors (via Foldseek easy-search vs the PDB). Reported per hit: target PDB id, E-value, and alignment TM-score. A TM-score above ~0.5 is the conventional threshold for 'same fold'.

— Confidence and disorder —

For AlphaFold models, the B-factor field carries pLDDT — the model's own estimate of local accuracy on a 0–100 scale. Regions with pLDDT<50 should be treated as essentially unmodeled; they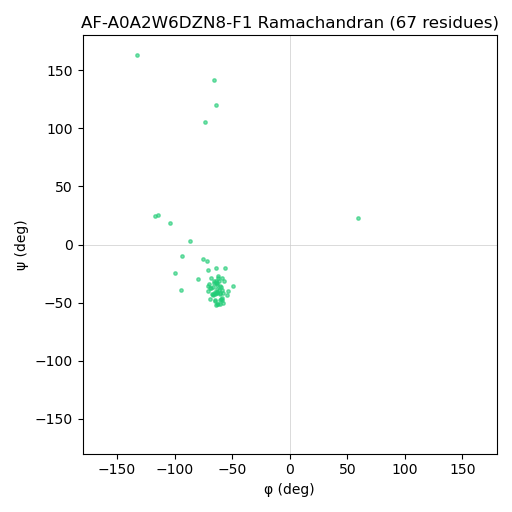 often correspond to intrinsically disordered segments.

B-factor (Debye–Waller factor) reflects atomic displacement in the crystal lattice. It is an experimental observable (units Å²), not a prediction; low values mean the atom is pinned down, high values mean it moves or is heterogeneous across the crystal.

Predicted Aligned Error (PAE) is an AlphaFold confidence matrix: entry (i, j) is the expected error in the position of residue j, in ångströms, when the prediction is superimposed on the true structure at residue i. Low PAE within a block of residues means that block is internally rigid and well-predicted; high PAE between two blocks means their relative placement is uncertain even if each block individually is confident.